Protein AF-A0A0M9EMA1-F1 (afdb_monomer_lite)

Foldseek 3Di:
DCQAPLVVDPQVVLQVDAEDEEEEEFDWDDDDPPQAATATPLVVLLSVLVNCAPPSRPNHAEYEYEYHHPPPDDHDPVRLVNNLVSVVVSLLVSLVRPLNHNAAEYAYEPSNQVVLVCVQCVVVCVVDVPDQPFASKWKQFNVRHIHTAGPPDDDPPPDDRPPDDPVRDGSRIHMYHYDDDDD

Secondary structure (DSSP, 8-state):
--S-GGGSS-HHHHTT--EEEEEEEEPEE---SSTT-PEE-HHHHHHHHHHTSTTTSTT--EEEEEEEE-S-----HHHHHHHHHHHHHHHHHHHHHTTT-SEEEEEE-HHHHHHHHHHHHHHHHTT--S-----SEEEE-TTS-EEEPPSSP---TTS--TTS-GGG--TT-EEEEEPPP--

Structure (mmCIF, N/CA/C/O backbone):
data_AF-A0A0M9EMA1-F1
#
_entry.id   AF-A0A0M9EMA1-F1
#
loop_
_atom_site.group_PDB
_atom_site.id
_atom_site.type_symbol
_atom_site.label_atom_id
_atom_site.label_alt_id
_atom_site.label_comp_id
_atom_site.label_asym_id
_atom_site.label_entity_id
_atom_site.label_seq_id
_atom_site.pdbx_PDB_ins_code
_atom_site.Cartn_x
_atom_site.Cartn_y
_atom_site.Cartn_z
_atom_site.occupancy
_atom_site.B_iso_or_equiv
_atom_site.auth_seq_id
_atom_site.auth_comp_id
_atom_site.auth_asym_id
_atom_site.auth_atom_id
_atom_site.pdbx_PDB_model_num
ATOM 1 N N . MET A 1 1 ? -4.868 22.454 0.480 1.00 48.72 1 MET A N 1
ATOM 2 C CA . MET A 1 1 ? -4.171 21.296 1.083 1.00 48.72 1 MET A CA 1
ATOM 3 C C . MET A 1 1 ? -4.774 21.056 2.452 1.00 48.72 1 MET A C 1
ATOM 5 O O . MET A 1 1 ? -4.830 21.994 3.235 1.00 48.72 1 MET A O 1
ATOM 9 N N . LEU A 1 2 ? -5.295 19.859 2.704 1.00 53.91 2 LEU A N 1
ATOM 10 C CA . LEU A 1 2 ? -5.944 19.504 3.965 1.00 53.91 2 LEU A CA 1
ATOM 11 C C . LEU A 1 2 ? -4.870 19.033 4.952 1.00 53.91 2 LEU A C 1
ATOM 13 O O . LEU A 1 2 ? -4.447 17.890 4.909 1.00 53.91 2 LEU A O 1
ATOM 17 N N . ILE A 1 3 ? -4.344 19.949 5.766 1.00 61.00 3 ILE A N 1
ATOM 18 C CA . ILE A 1 3 ? -3.132 19.707 6.575 1.00 61.00 3 ILE A CA 1
ATOM 19 C C . ILE A 1 3 ? -3.444 18.910 7.857 1.00 61.00 3 ILE A C 1
ATOM 21 O O . ILE A 1 3 ? -2.528 18.393 8.482 1.00 61.00 3 ILE A O 1
ATOM 25 N N . HIS A 1 4 ? -4.723 18.770 8.231 1.00 68.81 4 HIS A N 1
ATOM 26 C CA . HIS A 1 4 ? -5.134 18.091 9.462 1.00 68.81 4 HIS A CA 1
ATOM 27 C C . HIS A 1 4 ? -6.465 17.341 9.288 1.00 68.81 4 HIS A C 1
ATOM 29 O O . HIS A 1 4 ? -7.519 17.830 9.696 1.00 68.81 4 HIS A O 1
ATOM 35 N N . LEU A 1 5 ? -6.435 16.140 8.696 1.00 74.00 5 LEU A N 1
ATOM 36 C CA . LEU A 1 5 ? -7.633 15.301 8.493 1.00 74.00 5 LEU A CA 1
ATOM 37 C C . LEU A 1 5 ? -8.425 15.102 9.803 1.00 74.00 5 LEU A C 1
ATOM 39 O O . LEU A 1 5 ? -9.646 15.241 9.837 1.00 74.00 5 LEU A O 1
ATOM 43 N N . TYR A 1 6 ? -7.715 14.855 10.904 1.00 72.50 6 TYR A N 1
ATOM 44 C CA . TYR A 1 6 ? -8.290 14.667 12.236 1.00 72.50 6 TYR A CA 1
ATOM 45 C C . TYR A 1 6 ? -8.964 15.928 12.811 1.00 72.50 6 TYR A C 1
ATOM 47 O O . TYR A 1 6 ? -9.745 15.835 13.747 1.00 72.50 6 TYR A O 1
ATOM 55 N N . GLN A 1 7 ? -8.706 17.126 12.283 1.00 80.88 7 GLN A N 1
ATOM 56 C CA . GLN A 1 7 ? -9.392 18.342 12.746 1.00 80.88 7 GLN A CA 1
ATOM 57 C C . GLN A 1 7 ? -10.756 18.539 12.079 1.00 80.88 7 GLN A C 1
ATOM 59 O O . GLN A 1 7 ? -11.564 19.325 12.568 1.00 80.88 7 GLN A O 1
ATOM 64 N N . LEU A 1 8 ? -11.034 17.827 10.982 1.00 80.31 8 LEU A N 1
ATOM 65 C CA . LEU A 1 8 ? -12.328 17.896 10.301 1.00 80.31 8 LEU A CA 1
ATOM 66 C C . LEU A 1 8 ? -13.423 17.092 11.004 1.00 80.31 8 LEU A C 1
ATOM 68 O O . LEU A 1 8 ? -14.611 17.317 10.767 1.00 80.31 8 LEU A O 1
ATOM 72 N N . ILE A 1 9 ? -13.031 16.124 11.827 1.00 78.94 9 ILE A N 1
ATOM 73 C CA . ILE A 1 9 ? -13.938 15.188 12.477 1.00 78.94 9 ILE A CA 1
ATOM 74 C C . ILE A 1 9 ? -13.831 15.415 13.988 1.00 78.94 9 ILE A C 1
ATOM 76 O O . ILE A 1 9 ? -12.724 15.431 14.522 1.00 78.94 9 ILE A O 1
ATOM 80 N N . PRO A 1 10 ? -14.957 15.571 14.706 1.00 81.94 10 PRO A N 1
ATOM 81 C CA . PRO A 1 10 ? -14.936 15.674 16.158 1.00 81.94 10 PRO A CA 1
ATOM 82 C C . PRO A 1 10 ? -14.178 14.497 16.801 1.00 81.94 10 PRO A C 1
ATOM 84 O O . PRO A 1 10 ? -14.382 13.359 16.365 1.00 81.94 10 PRO A O 1
ATOM 87 N N . PRO A 1 11 ? -13.373 14.720 17.858 1.00 78.69 11 PRO A N 1
ATOM 88 C CA . PRO A 1 11 ? -12.549 13.674 18.469 1.00 78.69 11 PRO A CA 1
ATOM 89 C C . PRO A 1 11 ? -13.323 12.406 18.849 1.00 78.69 11 PRO A C 1
ATOM 91 O O . PRO A 1 11 ? -12.878 11.304 18.548 1.00 78.69 11 PRO A O 1
ATOM 94 N N . GLN A 1 12 ? -14.540 12.547 19.392 1.00 80.69 12 GLN A N 1
ATOM 95 C CA . GLN A 1 12 ? -15.370 11.393 19.769 1.00 80.69 12 GLN A CA 1
ATOM 96 C C . GLN A 1 12 ? -15.756 10.525 18.566 1.00 80.69 12 GLN A C 1
ATOM 98 O O . GLN A 1 12 ? -15.976 9.326 18.699 1.00 80.69 12 GLN A O 1
ATOM 103 N N . ARG A 1 13 ? -15.864 11.127 17.376 1.00 81.88 13 ARG A N 1
ATOM 104 C CA . ARG A 1 13 ? -16.172 10.395 16.147 1.00 81.88 13 ARG A CA 1
ATOM 105 C C . ARG A 1 13 ? -14.931 9.710 15.591 1.00 81.88 13 ARG A C 1
ATOM 107 O O . ARG A 1 13 ? -15.060 8.584 15.124 1.00 81.88 13 ARG A O 1
ATOM 114 N N . LEU A 1 14 ? -13.756 10.333 15.684 1.00 83.69 14 LEU A N 1
ATOM 115 C CA . LEU A 1 14 ? -12.485 9.729 15.263 1.00 83.69 14 LEU A CA 1
ATOM 116 C C . LEU A 1 14 ? -12.185 8.421 15.995 1.00 83.69 14 LEU A C 1
ATOM 118 O O . LEU A 1 14 ? -11.789 7.443 15.366 1.00 83.69 14 LEU A O 1
ATOM 122 N N . GLU A 1 15 ? -12.457 8.375 17.300 1.00 84.50 15 GLU A N 1
ATOM 123 C CA . GLU A 1 15 ? -12.286 7.173 18.124 1.00 84.50 15 GLU A CA 1
ATOM 124 C C . GLU A 1 15 ? -13.145 5.989 17.657 1.00 84.50 15 GLU A C 1
ATOM 126 O O . GLU A 1 15 ? -12.837 4.845 17.977 1.00 84.50 15 GLU A O 1
ATOM 131 N N . THR A 1 16 ? -14.201 6.242 16.879 1.00 89.31 16 THR A N 1
ATOM 132 C CA . THR A 1 16 ? -15.099 5.207 16.341 1.00 89.31 16 THR A CA 1
ATOM 133 C C . THR A 1 16 ? -14.815 4.839 14.886 1.00 89.31 16 THR A C 1
ATOM 135 O O . THR A 1 16 ? -15.408 3.890 14.368 1.00 89.31 16 THR A O 1
ATOM 138 N N . VAL A 1 17 ? -13.919 5.562 14.204 1.00 90.44 17 VAL A N 1
ATOM 139 C CA . VAL A 1 17 ? -13.583 5.280 12.804 1.00 90.44 17 VAL A CA 1
ATOM 140 C C . VAL A 1 17 ? -12.767 3.992 12.737 1.00 90.44 17 VAL A C 1
ATOM 142 O O . VAL A 1 17 ? -11.624 3.928 13.183 1.00 90.44 17 VAL A O 1
ATOM 145 N N . THR A 1 18 ? -13.369 2.959 12.153 1.00 92.12 18 THR A N 1
ATOM 146 C CA . THR A 1 18 ? -12.749 1.637 11.973 1.00 92.12 18 THR A CA 1
ATOM 147 C C . THR A 1 18 ? -12.252 1.396 10.553 1.00 92.12 18 THR A C 1
ATOM 149 O O . THR A 1 18 ? -11.391 0.539 10.352 1.00 92.12 18 THR A O 1
ATOM 152 N N . SER A 1 19 ? -12.757 2.156 9.579 1.00 92.81 19 SER A N 1
ATOM 153 C CA . SER A 1 19 ? -12.386 2.064 8.170 1.00 92.81 19 SER A CA 1
ATOM 154 C C . SER A 1 19 ? -12.184 3.455 7.590 1.00 92.81 19 SER A C 1
ATOM 156 O O . SER A 1 19 ? -13.002 4.342 7.840 1.00 92.81 19 SER A O 1
ATOM 158 N N . LEU A 1 20 ? -11.123 3.636 6.811 1.00 92.38 20 LEU A N 1
ATOM 159 C CA . LEU A 1 20 ? -10.806 4.900 6.162 1.00 92.38 20 LEU A CA 1
ATOM 160 C C . LEU A 1 20 ? -10.328 4.653 4.731 1.00 92.38 20 LEU A C 1
ATOM 162 O O . LEU A 1 20 ? -9.466 3.809 4.496 1.00 92.38 20 LEU A O 1
ATOM 166 N N . GLU A 1 21 ? -10.887 5.412 3.797 1.00 93.50 21 GLU A N 1
ATOM 167 C CA . GLU A 1 21 ? -10.444 5.468 2.408 1.00 93.50 21 GLU A CA 1
ATOM 168 C C . GLU A 1 21 ? -9.963 6.887 2.114 1.00 93.50 21 GLU A C 1
ATOM 170 O O . GLU A 1 21 ? -10.646 7.862 2.439 1.00 93.50 21 GLU A O 1
ATOM 175 N N . LEU A 1 22 ? -8.763 7.007 1.552 1.00 90.38 22 LEU A N 1
ATOM 176 C CA . LEU A 1 22 ? -8.113 8.282 1.282 1.00 90.38 22 LEU A CA 1
ATOM 177 C C . LEU A 1 22 ? -7.596 8.312 -0.142 1.00 90.38 22 LEU A C 1
ATOM 179 O O . LEU A 1 22 ? -6.918 7.389 -0.578 1.00 90.38 22 LEU A O 1
ATOM 183 N N . ARG A 1 23 ? -7.845 9.425 -0.822 1.00 90.12 23 ARG A N 1
ATOM 184 C CA . ARG A 1 23 ? -7.189 9.776 -2.079 1.00 90.12 23 ARG A CA 1
ATOM 185 C C . ARG A 1 23 ? -6.264 10.945 -1.797 1.00 90.12 23 ARG A C 1
ATOM 187 O O . ARG A 1 23 ? -6.692 11.939 -1.203 1.00 90.12 23 ARG A O 1
ATOM 194 N N . TRP A 1 24 ? -4.996 10.803 -2.147 1.00 86.88 24 TRP A N 1
ATOM 195 C CA . TRP A 1 24 ? -3.970 11.777 -1.819 1.00 86.88 24 TRP A CA 1
ATOM 196 C C . TRP A 1 24 ? -3.033 12.006 -2.990 1.00 86.88 24 TRP A C 1
ATOM 198 O O . TRP A 1 24 ? -2.557 11.054 -3.583 1.00 86.88 24 TRP A O 1
ATOM 208 N N . TYR A 1 25 ? -2.708 13.262 -3.271 1.00 86.69 25 TYR A N 1
ATOM 209 C CA . TYR A 1 25 ? -1.791 13.617 -4.348 1.00 86.69 25 TYR A CA 1
ATOM 210 C C . TYR A 1 25 ? -0.337 13.575 -3.876 1.00 86.69 25 TYR A C 1
ATOM 212 O O . TYR A 1 25 ? 0.031 14.271 -2.923 1.00 86.69 25 TYR A O 1
ATOM 220 N N . LEU A 1 26 ? 0.496 12.792 -4.558 1.00 82.31 26 LEU A N 1
ATOM 221 C CA . LEU A 1 26 ? 1.942 12.802 -4.386 1.00 82.31 26 LEU A CA 1
ATOM 222 C C . LEU A 1 26 ? 2.467 14.181 -4.756 1.00 82.31 26 LEU A C 1
ATOM 224 O O . LEU A 1 26 ? 2.256 14.677 -5.862 1.00 82.31 26 LEU A O 1
ATOM 228 N N . LYS A 1 27 ? 3.143 14.812 -3.802 1.00 82.06 27 LYS A N 1
ATOM 229 C CA . LYS A 1 27 ? 3.807 16.087 -4.029 1.00 82.06 27 LYS A CA 1
ATOM 230 C C . LYS A 1 27 ? 5.250 15.850 -4.385 1.00 82.06 27 LYS A C 1
ATOM 232 O O . LYS A 1 27 ? 5.925 15.071 -3.717 1.00 82.06 27 LYS A O 1
ATOM 237 N N . THR A 1 28 ? 5.721 16.595 -5.363 1.00 76.75 28 THR A N 1
ATOM 238 C CA . THR A 1 28 ? 7.135 16.696 -5.667 1.00 76.75 28 THR A CA 1
ATOM 239 C C . THR A 1 28 ? 7.646 18.086 -5.293 1.00 76.75 28 THR A C 1
ATOM 241 O O . THR A 1 28 ? 6.884 19.056 -5.210 1.00 76.75 28 THR A O 1
ATOM 244 N N . ARG A 1 29 ? 8.938 18.180 -4.992 1.00 73.62 29 ARG A N 1
ATOM 245 C CA . ARG A 1 29 ? 9.655 19.435 -4.787 1.00 73.62 29 ARG A CA 1
ATOM 246 C C . ARG A 1 29 ? 10.528 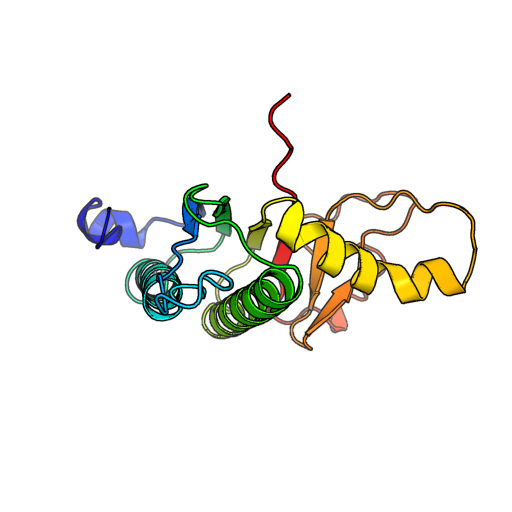19.682 -6.004 1.00 73.62 29 ARG A C 1
ATOM 248 O O . ARG A 1 29 ? 11.325 18.822 -6.370 1.00 73.62 29 ARG A O 1
ATOM 255 N N . PHE A 1 30 ? 10.412 20.881 -6.560 1.00 66.69 30 PHE A N 1
ATOM 256 C CA . PHE A 1 30 ? 11.355 21.372 -7.552 1.00 66.69 30 PHE A CA 1
ATOM 257 C C . PHE A 1 30 ? 12.710 21.594 -6.880 1.00 66.69 30 PHE A C 1
ATOM 259 O O . PHE A 1 30 ? 12.809 22.383 -5.935 1.00 66.69 30 PHE A O 1
ATOM 266 N N . THR A 1 31 ? 13.737 20.869 -7.321 1.00 61.03 31 THR A N 1
ATOM 267 C CA . THR A 1 31 ? 15.023 20.831 -6.612 1.00 61.03 31 THR A CA 1
ATOM 268 C C . THR A 1 31 ? 16.077 21.780 -7.188 1.00 61.03 31 THR A C 1
ATOM 270 O O . THR A 1 31 ? 16.894 22.278 -6.414 1.00 61.03 31 THR A O 1
ATOM 273 N N . SER A 1 32 ? 16.066 22.112 -8.490 1.00 55.91 32 SER A N 1
ATOM 274 C CA . SER A 1 32 ? 16.992 23.102 -9.073 1.00 55.91 32 SER A CA 1
ATOM 275 C C . SER A 1 32 ? 16.656 23.501 -10.521 1.00 55.91 32 SER A C 1
ATOM 277 O O . SER A 1 32 ? 15.884 22.825 -11.182 1.00 55.91 32 SER A O 1
ATOM 279 N N . TRP A 1 33 ? 17.299 24.570 -11.020 1.00 55.12 33 TRP A N 1
ATOM 280 C CA . TRP A 1 33 ? 17.256 25.028 -12.424 1.00 55.12 33 TRP A CA 1
ATOM 281 C C . TRP A 1 33 ? 17.925 24.070 -13.437 1.00 55.12 33 TRP A C 1
ATOM 283 O O . TRP A 1 33 ? 17.875 24.338 -14.636 1.00 55.12 33 TRP A O 1
ATOM 293 N N . ASP A 1 34 ? 18.582 22.998 -12.978 1.00 55.19 34 ASP A N 1
ATOM 294 C CA . ASP A 1 34 ? 19.070 21.916 -13.841 1.00 55.19 34 ASP A CA 1
ATOM 295 C C . ASP A 1 34 ? 17.918 20.910 -14.033 1.00 55.19 34 ASP A C 1
ATOM 297 O O . ASP A 1 34 ? 17.727 19.966 -13.266 1.00 55.19 34 ASP A O 1
ATOM 301 N N . ASP A 1 35 ? 17.077 21.257 -15.005 1.00 50.50 35 ASP A N 1
ATOM 302 C CA . ASP A 1 35 ? 15.677 20.906 -15.299 1.00 50.50 35 ASP A CA 1
ATOM 303 C C . ASP A 1 35 ? 15.314 19.406 -15.461 1.00 50.50 35 ASP A C 1
ATOM 305 O O . ASP A 1 35 ? 14.510 19.046 -16.323 1.00 50.50 35 ASP A O 1
ATOM 309 N N . THR A 1 36 ? 15.879 18.481 -14.682 1.00 53.22 36 THR A N 1
ATOM 310 C CA . THR A 1 36 ? 15.697 17.042 -14.968 1.00 53.22 36 THR A CA 1
ATOM 311 C C . THR A 1 36 ? 15.030 16.205 -13.888 1.00 53.22 36 THR A C 1
ATOM 313 O O . THR A 1 36 ? 14.534 15.131 -14.232 1.00 53.22 36 THR A O 1
ATOM 316 N N . ILE A 1 37 ? 14.988 16.626 -12.616 1.00 58.38 37 ILE A N 1
ATOM 317 C CA . ILE A 1 37 ? 14.503 15.742 -11.541 1.00 58.38 37 ILE A CA 1
ATOM 318 C C . ILE A 1 37 ? 13.779 16.514 -10.429 1.00 58.38 37 ILE A C 1
ATOM 320 O O . ILE A 1 37 ? 14.384 17.100 -9.527 1.00 58.38 37 ILE A O 1
ATOM 324 N N . ASP A 1 38 ? 12.453 16.437 -10.455 1.00 68.88 38 ASP A N 1
ATOM 325 C CA . ASP A 1 38 ? 11.623 16.684 -9.281 1.00 68.88 38 ASP A CA 1
ATOM 326 C C . ASP A 1 38 ? 11.765 15.504 -8.302 1.00 68.88 38 ASP A C 1
ATOM 328 O O . ASP A 1 38 ? 11.686 14.342 -8.702 1.00 68.88 38 ASP A O 1
ATOM 332 N N . SER A 1 39 ? 11.975 15.783 -7.011 1.00 76.19 39 SER A N 1
ATOM 333 C CA . SER A 1 39 ? 12.054 14.744 -5.972 1.00 76.19 39 SER A CA 1
ATOM 334 C C . SER A 1 39 ? 10.740 14.640 -5.211 1.00 76.19 39 SER A C 1
ATOM 336 O O . SER A 1 39 ? 10.075 15.654 -4.993 1.00 76.19 39 SER A O 1
ATOM 338 N N . LEU A 1 40 ? 10.380 13.454 -4.721 1.00 83.56 40 LEU A N 1
ATOM 339 C CA . LEU A 1 40 ? 9.211 13.313 -3.857 1.00 83.56 40 LEU A CA 1
ATOM 340 C C . LEU A 1 40 ? 9.351 14.173 -2.587 1.00 83.56 40 LEU A C 1
ATOM 342 O O . LEU A 1 40 ? 10.408 14.229 -1.961 1.00 83.56 40 LEU A O 1
ATOM 346 N N . ASP A 1 41 ? 8.274 14.847 -2.191 1.00 86.06 41 ASP A N 1
ATOM 347 C CA . ASP A 1 41 ? 8.191 15.545 -0.912 1.00 86.06 41 ASP A CA 1
ATOM 348 C C . ASP A 1 41 ? 7.990 14.522 0.222 1.00 86.06 41 ASP A C 1
ATOM 350 O O . ASP A 1 41 ? 6.866 14.230 0.643 1.00 86.06 41 ASP A O 1
ATOM 354 N N . GLU A 1 42 ? 9.096 13.951 0.699 1.00 88.50 42 GLU A N 1
ATOM 355 C CA . GLU A 1 42 ? 9.109 12.959 1.782 1.00 88.50 42 GLU A CA 1
ATOM 356 C C . GLU A 1 42 ? 8.469 13.481 3.073 1.00 88.50 42 GLU A C 1
ATOM 358 O O . GLU A 1 42 ? 7.713 12.758 3.726 1.00 88.50 42 GLU A O 1
ATOM 363 N N . ASP A 1 43 ? 8.707 14.748 3.432 1.00 87.50 43 ASP A N 1
ATOM 364 C CA . ASP A 1 43 ? 8.117 15.338 4.641 1.00 87.50 43 ASP A CA 1
ATOM 365 C C . ASP A 1 43 ? 6.592 15.408 4.523 1.00 87.50 43 ASP A C 1
ATOM 367 O O . ASP A 1 43 ? 5.865 15.164 5.492 1.00 87.50 43 ASP A O 1
ATOM 371 N N . HIS A 1 44 ? 6.091 15.729 3.327 1.00 85.75 44 HIS A N 1
ATOM 372 C CA . HIS A 1 44 ? 4.667 15.734 3.047 1.00 85.75 44 HIS A CA 1
ATOM 373 C C . HIS A 1 44 ? 4.080 14.332 3.171 1.00 85.75 44 HIS A C 1
ATOM 375 O O . HIS A 1 44 ? 3.102 14.154 3.899 1.00 85.75 44 HIS A O 1
ATOM 381 N N . LEU A 1 45 ? 4.693 13.336 2.529 1.00 87.69 45 LEU A N 1
ATOM 382 C CA . LEU A 1 45 ? 4.240 11.948 2.594 1.00 87.69 45 LEU A CA 1
ATOM 383 C C . LEU A 1 45 ? 4.250 11.422 4.039 1.00 87.69 45 LEU A C 1
ATOM 385 O O . LEU A 1 45 ? 3.266 10.847 4.512 1.00 87.69 45 LEU A O 1
ATOM 389 N N . GLN A 1 46 ? 5.318 11.691 4.790 1.00 90.06 46 GLN A N 1
ATOM 390 C CA . GLN A 1 46 ? 5.424 11.317 6.197 1.00 90.06 46 GLN A CA 1
ATOM 391 C C . GLN A 1 46 ? 4.362 12.013 7.058 1.00 90.06 46 GLN A C 1
ATOM 393 O O . GLN A 1 46 ? 3.792 11.389 7.956 1.00 90.06 46 GLN A O 1
ATOM 398 N N . SER A 1 47 ? 4.064 13.286 6.785 1.00 88.06 47 SER A N 1
ATOM 399 C CA . SER A 1 47 ? 3.003 14.028 7.470 1.00 88.06 47 SER A CA 1
ATOM 400 C C . SER A 1 47 ? 1.627 13.396 7.249 1.00 88.06 47 SER A C 1
ATOM 402 O O . SER A 1 47 ? 0.864 13.257 8.206 1.00 88.06 47 SER A O 1
ATOM 404 N N . VAL A 1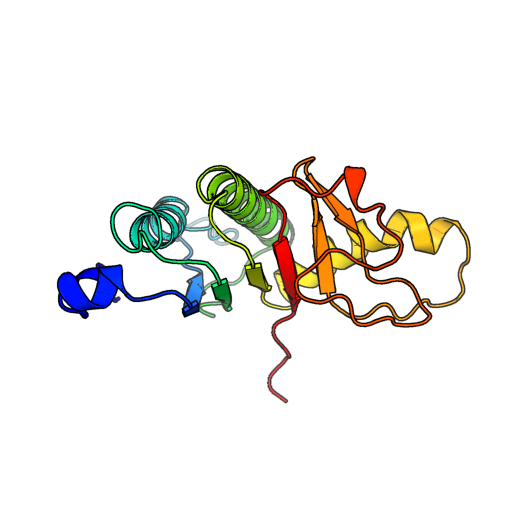 48 ? 1.323 12.939 6.030 1.00 87.19 48 VAL A N 1
ATOM 405 C CA . VAL A 1 48 ? 0.065 12.236 5.713 1.00 87.19 48 VAL A CA 1
ATOM 406 C C . VAL A 1 48 ? -0.066 10.962 6.535 1.00 87.19 48 VAL A C 1
ATOM 408 O O . VAL A 1 48 ? -1.061 10.778 7.237 1.00 87.19 48 VAL A O 1
ATOM 411 N N . PHE A 1 49 ? 0.965 10.116 6.521 1.00 89.38 49 PHE A N 1
ATOM 412 C CA . PHE A 1 49 ? 0.970 8.872 7.289 1.00 89.38 49 PHE A CA 1
ATOM 413 C C . PHE A 1 49 ? 0.875 9.107 8.802 1.00 89.38 49 PHE A C 1
ATOM 415 O O . PHE A 1 49 ? 0.210 8.350 9.512 1.00 89.38 49 PHE A O 1
ATOM 422 N N . ASN A 1 50 ? 1.480 10.179 9.316 1.00 89.38 50 ASN A N 1
ATOM 423 C CA . ASN A 1 50 ? 1.373 10.540 10.730 1.00 89.38 50 ASN A CA 1
ATOM 424 C C . ASN A 1 50 ? -0.056 10.940 11.127 1.00 89.38 50 ASN A C 1
ATOM 426 O O . ASN A 1 50 ? -0.502 10.591 12.217 1.00 89.38 50 ASN A O 1
ATOM 430 N N . GLN A 1 51 ? -0.794 11.628 10.253 1.00 87.00 51 GLN A N 1
ATOM 431 C CA . GLN A 1 51 ? -2.166 12.071 10.541 1.00 87.00 51 GLN A CA 1
ATOM 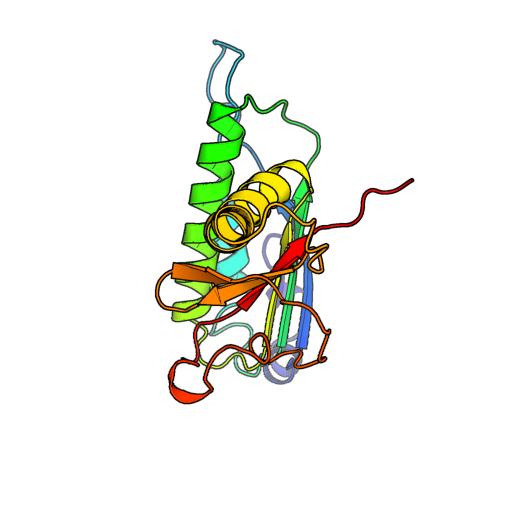432 C C . GLN A 1 51 ? -3.184 10.931 10.609 1.00 87.00 51 GLN A C 1
ATOM 434 O O . GLN A 1 51 ? -4.230 11.087 11.236 1.00 87.00 51 GLN A O 1
ATOM 439 N N . ILE A 1 52 ? -2.890 9.806 9.960 1.00 87.62 52 ILE A N 1
ATOM 440 C CA . ILE A 1 52 ? -3.763 8.623 9.910 1.00 87.62 52 ILE A CA 1
ATOM 441 C C . ILE A 1 52 ? -3.302 7.521 10.876 1.00 87.62 52 ILE A C 1
ATOM 443 O O . ILE A 1 52 ? -3.924 6.466 10.971 1.00 87.62 52 ILE A O 1
ATOM 447 N N . SER A 1 53 ? -2.214 7.776 11.606 1.00 84.50 53 SER A N 1
ATOM 448 C CA . SER A 1 53 ? -1.682 6.901 12.648 1.00 84.50 53 SER A CA 1
ATOM 449 C C . SER A 1 53 ? -2.315 7.187 14.015 1.00 84.50 53 SER A C 1
ATOM 451 O O . SER A 1 53 ? -2.982 8.201 14.238 1.00 84.50 53 SER A O 1
ATOM 453 N N . SER A 1 54 ? -2.061 6.297 14.974 1.00 79.19 54 SER A N 1
ATOM 454 C CA . SER A 1 54 ? -2.291 6.579 16.396 1.00 79.19 54 SER A CA 1
ATOM 455 C C . SER A 1 54 ? -1.497 7.832 16.822 1.00 79.19 54 SER A C 1
ATOM 457 O O . SER A 1 54 ? -0.342 7.963 16.409 1.00 79.19 54 SER A O 1
ATOM 459 N N . PRO A 1 55 ? -2.068 8.758 17.621 1.00 84.69 55 PRO A N 1
ATOM 460 C CA . PRO A 1 55 ? -3.309 8.632 18.395 1.00 84.69 55 PRO A CA 1
ATOM 461 C C . PRO A 1 55 ? -4.590 9.085 17.676 1.00 84.69 55 PRO A C 1
ATOM 463 O O . PRO A 1 55 ? -5.656 9.042 18.281 1.00 84.69 55 PRO A O 1
ATOM 466 N N . TYR A 1 56 ? -4.525 9.533 16.420 1.00 86.62 56 TYR A N 1
ATOM 467 C CA . TYR A 1 56 ? -5.658 10.199 15.763 1.00 86.62 56 TYR A CA 1
ATOM 468 C C . TYR A 1 56 ? -6.789 9.249 15.364 1.00 86.62 56 TYR A C 1
ATOM 470 O O . TYR A 1 56 ? -7.955 9.619 15.458 1.00 86.62 56 TYR A O 1
ATOM 478 N N . PHE A 1 57 ? -6.454 8.024 14.957 1.00 89.12 57 PHE A N 1
ATOM 479 C CA . PHE A 1 57 ? -7.425 6.997 14.572 1.00 89.12 57 PHE A CA 1
ATOM 480 C C . PHE A 1 57 ? -7.179 5.689 15.345 1.00 89.12 57 PHE A C 1
ATOM 482 O O . PHE A 1 57 ? -6.716 4.697 14.777 1.00 89.12 57 PHE A O 1
ATOM 489 N N . PRO A 1 58 ? -7.458 5.654 16.662 1.00 88.69 58 PRO A N 1
ATOM 490 C CA . PRO A 1 58 ? -7.073 4.533 17.521 1.00 88.69 58 PRO A CA 1
ATOM 491 C C . PRO A 1 58 ? -7.855 3.240 17.232 1.00 88.69 58 PRO A C 1
ATOM 493 O O . PRO A 1 58 ? -7.357 2.146 17.499 1.00 88.69 58 PRO A O 1
ATOM 496 N N . ALA A 1 59 ? -9.065 3.344 16.674 1.00 90.62 59 ALA A N 1
ATOM 497 C CA . ALA A 1 59 ? -9.903 2.198 16.322 1.00 90.62 59 ALA A CA 1
ATOM 498 C C . ALA A 1 59 ? -9.747 1.732 14.867 1.00 90.62 59 ALA A C 1
ATOM 500 O O . ALA A 1 59 ? -10.427 0.781 14.473 1.00 90.62 59 ALA A O 1
ATOM 501 N N . LEU A 1 60 ? -8.865 2.359 14.079 1.00 91.94 60 LEU A N 1
ATOM 502 C CA . LEU A 1 60 ? -8.703 2.043 12.663 1.00 91.94 60 LEU A CA 1
ATOM 503 C C . LEU A 1 60 ? -8.234 0.600 12.480 1.00 91.94 60 LEU A C 1
ATOM 505 O O . LEU A 1 60 ? -7.230 0.175 13.055 1.00 91.94 60 LEU A O 1
ATOM 509 N N . ARG A 1 61 ? -8.983 -0.153 11.673 1.00 91.94 61 ARG A N 1
ATOM 510 C CA . ARG A 1 61 ? -8.692 -1.544 11.306 1.00 91.94 61 ARG A CA 1
ATOM 511 C C . ARG A 1 61 ? -8.493 -1.711 9.811 1.00 91.94 61 ARG A C 1
ATOM 513 O O . ARG A 1 61 ? -7.699 -2.561 9.431 1.00 91.94 61 ARG A O 1
ATOM 520 N N . ASN A 1 62 ? -9.189 -0.925 8.997 1.00 93.50 62 ASN A N 1
ATOM 521 C CA . ASN A 1 62 ? -9.138 -1.039 7.547 1.00 93.50 62 ASN A CA 1
ATOM 522 C C . ASN A 1 62 ? -8.722 0.304 6.952 1.00 93.50 62 ASN A C 1
ATOM 524 O O . ASN A 1 62 ? -9.346 1.329 7.232 1.00 93.50 62 ASN A O 1
ATOM 528 N N . LEU A 1 63 ? -7.672 0.301 6.145 1.00 94.06 63 LEU A N 1
ATOM 529 C CA . LEU A 1 63 ? -7.146 1.505 5.525 1.00 94.06 63 LEU A CA 1
ATOM 530 C C . LEU A 1 63 ? -6.876 1.263 4.046 1.00 94.06 63 LEU A C 1
ATOM 532 O O . LEU A 1 63 ? -6.142 0.347 3.677 1.00 94.06 63 LEU A O 1
ATOM 536 N N . TYR A 1 64 ? -7.447 2.128 3.222 1.00 94.69 64 TYR A N 1
ATOM 537 C CA . TYR A 1 64 ? -7.294 2.116 1.778 1.00 94.69 64 TYR A CA 1
ATOM 538 C C . TYR A 1 64 ? -6.759 3.480 1.367 1.00 94.69 64 TYR A C 1
ATOM 540 O O . TYR A 1 64 ? -7.392 4.504 1.620 1.00 94.69 64 TYR A O 1
ATOM 548 N N . ILE A 1 65 ? -5.570 3.510 0.783 1.00 94.19 65 ILE A N 1
ATOM 549 C CA . ILE A 1 65 ? -4.943 4.743 0.314 1.00 94.19 65 ILE A CA 1
ATOM 550 C C . ILE A 1 65 ? -4.820 4.655 -1.196 1.00 94.19 65 ILE A C 1
ATOM 552 O O . ILE A 1 65 ? -4.395 3.640 -1.722 1.00 94.19 65 ILE A O 1
ATOM 556 N N . THR A 1 66 ? -5.173 5.723 -1.886 1.00 94.00 66 THR A N 1
ATOM 557 C CA . THR A 1 66 ? -4.880 5.939 -3.297 1.00 94.00 66 THR A CA 1
ATOM 558 C C . THR A 1 66 ? -3.903 7.099 -3.366 1.00 94.00 66 THR A C 1
ATOM 560 O O . THR A 1 66 ? -4.252 8.213 -2.970 1.00 94.00 66 THR A O 1
ATOM 563 N N . LEU A 1 67 ? -2.676 6.835 -3.802 1.00 91.19 67 LEU A N 1
ATOM 564 C CA . LEU A 1 67 ? -1.672 7.867 -4.034 1.00 91.19 67 LEU A CA 1
ATOM 565 C C . LEU A 1 67 ? -1.773 8.287 -5.497 1.00 91.19 67 LEU A C 1
ATOM 567 O O . LEU A 1 67 ? -1.377 7.551 -6.380 1.00 91.19 67 LEU A O 1
ATOM 571 N N . GLU A 1 68 ? -2.348 9.443 -5.772 1.00 88.25 68 GLU A N 1
ATOM 572 C CA . GLU A 1 68 ? -2.486 9.973 -7.124 1.00 88.25 68 GLU A CA 1
ATOM 573 C C . GLU A 1 68 ? -1.242 10.751 -7.526 1.00 88.25 68 GLU A C 1
ATOM 575 O O . GLU A 1 68 ? -0.616 11.426 -6.706 1.00 88.25 68 GLU A O 1
ATOM 580 N N . ASP A 1 69 ? -0.910 10.704 -8.810 1.00 78.88 69 ASP A N 1
ATOM 581 C CA . ASP A 1 69 ? 0.049 11.639 -9.373 1.00 78.88 69 ASP A CA 1
ATOM 582 C C . ASP A 1 69 ? -0.573 13.048 -9.379 1.00 78.88 69 ASP A C 1
ATOM 584 O O . ASP A 1 69 ? -1.701 13.245 -9.833 1.00 78.88 69 ASP A O 1
ATOM 588 N N . SER A 1 70 ? 0.142 14.041 -8.845 1.00 69.44 70 SER A N 1
ATOM 589 C CA . SER A 1 70 ? -0.308 15.438 -8.876 1.00 69.44 70 SER A CA 1
ATOM 590 C C . SER A 1 70 ? -0.165 16.093 -10.252 1.00 69.44 70 SER A C 1
ATOM 592 O O . SER A 1 70 ? -0.535 17.258 -10.393 1.00 69.44 70 SER A O 1
ATOM 594 N N . SER A 1 71 ? 0.351 15.365 -11.252 1.00 58.38 71 SER A N 1
ATOM 595 C CA . SER A 1 71 ? 0.457 15.737 -12.669 1.00 58.38 71 SER A CA 1
ATOM 596 C C . SER A 1 71 ? 1.247 17.020 -12.957 1.00 58.38 71 SER A C 1
ATOM 598 O O . SER A 1 71 ? 1.194 17.538 -14.072 1.00 58.38 71 SER A O 1
ATOM 600 N N . GLN A 1 72 ? 1.946 17.580 -11.965 1.00 54.91 72 GLN A N 1
ATOM 601 C CA . GLN A 1 72 ? 2.691 18.837 -12.109 1.00 54.91 72 GLN A CA 1
ATOM 602 C C . GLN A 1 72 ? 4.170 18.625 -12.446 1.00 54.91 72 GLN A C 1
ATOM 604 O O . GLN A 1 72 ? 4.818 19.564 -12.900 1.00 54.91 72 GLN A O 1
ATOM 609 N N . ALA A 1 73 ? 4.677 17.402 -12.290 1.00 58.06 73 ALA A N 1
ATOM 610 C CA . ALA A 1 73 ? 6.082 17.060 -12.445 1.00 58.06 73 ALA A CA 1
ATOM 611 C C . ALA A 1 73 ? 6.290 16.056 -13.579 1.00 58.06 73 ALA A C 1
ATOM 613 O O . ALA A 1 73 ? 5.614 15.031 -13.641 1.00 58.06 73 ALA A O 1
ATOM 614 N N . ARG A 1 74 ? 7.252 16.317 -14.467 1.00 64.31 74 ARG A N 1
ATOM 615 C CA . ARG A 1 74 ? 7.771 15.292 -15.382 1.00 64.31 74 ARG A CA 1
ATOM 616 C C . ARG A 1 74 ? 8.932 14.594 -14.690 1.00 64.31 74 ARG A C 1
ATOM 618 O O . ARG A 1 74 ? 9.983 15.199 -14.511 1.00 64.31 74 ARG A O 1
ATOM 625 N N . LEU A 1 75 ? 8.729 13.342 -14.299 1.00 71.44 75 LEU A N 1
ATOM 626 C CA . LEU A 1 75 ? 9.770 12.529 -13.680 1.00 71.44 75 LEU A CA 1
ATOM 627 C C . LEU A 1 75 ? 10.598 11.819 -14.761 1.00 71.44 75 LEU A C 1
ATOM 629 O O . LEU A 1 75 ? 10.043 11.270 -15.714 1.00 71.44 75 LEU A O 1
ATOM 633 N N . SER A 1 76 ? 11.924 11.834 -14.620 1.00 73.69 76 SER A N 1
ATOM 634 C CA . SER A 1 76 ? 12.812 10.941 -15.373 1.00 73.69 76 SER A CA 1
ATOM 635 C C . SER A 1 76 ? 12.657 9.491 -14.887 1.00 73.69 76 SER A C 1
ATOM 637 O O . SER A 1 76 ? 12.078 9.250 -13.830 1.00 73.69 76 SER A O 1
ATOM 639 N N . VAL A 1 77 ? 13.197 8.518 -15.630 1.00 76.31 77 VAL A N 1
ATOM 640 C CA . VAL A 1 77 ? 13.188 7.100 -15.213 1.00 76.31 77 VAL A CA 1
ATOM 641 C C . VAL A 1 77 ? 13.864 6.926 -13.848 1.00 76.31 77 VAL A C 1
ATOM 643 O O . VAL A 1 77 ? 13.250 6.383 -12.934 1.00 76.31 77 VAL A O 1
ATOM 646 N N . ASP A 1 78 ? 15.058 7.498 -13.668 1.00 77.06 78 ASP A N 1
ATOM 647 C CA . ASP A 1 78 ? 15.788 7.455 -12.392 1.00 77.06 78 ASP A CA 1
ATOM 648 C C . ASP A 1 78 ? 14.988 8.105 -11.244 1.00 77.06 78 ASP A C 1
ATOM 650 O O . ASP A 1 78 ? 15.022 7.656 -10.098 1.00 77.06 78 ASP A O 1
ATOM 654 N N . ALA A 1 79 ? 14.231 9.167 -11.543 1.00 79.31 79 ALA A N 1
ATOM 655 C CA . ALA A 1 79 ? 13.374 9.829 -10.565 1.00 79.31 79 ALA A CA 1
ATOM 656 C C . ALA A 1 79 ? 12.160 8.973 -10.181 1.00 79.31 79 ALA A C 1
ATOM 658 O O . ALA A 1 79 ? 11.761 8.984 -9.017 1.00 79.31 79 ALA A O 1
ATOM 659 N N . ILE A 1 80 ? 11.582 8.232 -11.133 1.00 82.38 80 ILE A N 1
ATOM 660 C CA . ILE A 1 80 ? 10.473 7.299 -10.896 1.00 82.38 80 ILE A CA 1
ATOM 661 C C . ILE A 1 80 ? 10.928 6.177 -9.963 1.00 82.38 80 ILE A C 1
ATOM 663 O O . ILE A 1 80 ? 10.259 5.932 -8.959 1.00 82.38 80 ILE A O 1
ATOM 667 N N . GLU A 1 81 ? 12.074 5.552 -10.248 1.00 83.94 81 GLU A N 1
ATOM 668 C CA . GLU A 1 81 ? 12.638 4.480 -9.417 1.00 83.94 81 GLU A CA 1
ATOM 669 C C . GLU A 1 81 ? 12.914 4.970 -7.991 1.00 83.94 81 GLU A C 1
ATOM 671 O O . GLU A 1 81 ? 12.451 4.370 -7.020 1.00 83.94 81 GLU A O 1
ATOM 676 N N . ASN A 1 82 ? 13.565 6.127 -7.847 1.00 85.56 82 ASN A N 1
ATOM 677 C CA . ASN A 1 82 ? 13.824 6.717 -6.535 1.00 85.56 82 ASN A CA 1
ATOM 678 C C . ASN A 1 82 ? 12.519 7.053 -5.782 1.00 85.56 82 ASN A C 1
ATOM 680 O O . ASN A 1 82 ? 12.365 6.737 -4.601 1.00 85.56 82 ASN A O 1
ATOM 684 N N . CYS A 1 83 ? 11.531 7.651 -6.459 1.00 86.00 83 CYS A N 1
ATOM 685 C CA . CYS A 1 83 ? 10.225 7.930 -5.856 1.00 86.00 83 CYS A CA 1
ATOM 686 C C . CYS A 1 83 ? 9.524 6.645 -5.398 1.00 86.00 83 CYS A C 1
ATOM 688 O O . CYS A 1 83 ? 8.947 6.619 -4.312 1.00 86.00 83 CYS A O 1
ATOM 690 N N . GLN A 1 84 ? 9.589 5.578 -6.192 1.00 88.94 84 GLN A N 1
ATOM 691 C CA . GLN A 1 84 ? 9.023 4.278 -5.851 1.00 88.94 84 GLN A CA 1
ATOM 692 C C . GLN A 1 84 ? 9.682 3.685 -4.600 1.00 88.94 84 GLN A C 1
ATOM 694 O O . GLN A 1 84 ? 8.969 3.260 -3.688 1.00 88.94 84 GLN A O 1
ATOM 699 N N . GLU A 1 85 ? 11.015 3.684 -4.517 1.00 89.94 85 GLU A N 1
ATOM 700 C CA . GLU A 1 85 ? 11.744 3.206 -3.334 1.00 89.94 85 GLU A CA 1
ATOM 701 C C . GLU A 1 85 ? 11.337 3.975 -2.073 1.00 89.94 85 GLU A C 1
ATOM 703 O O . GLU A 1 85 ? 11.051 3.379 -1.028 1.00 89.94 85 GLU A O 1
ATOM 708 N N . ILE A 1 86 ? 11.246 5.302 -2.180 1.00 90.88 86 ILE A N 1
ATOM 709 C CA . ILE A 1 86 ? 10.801 6.177 -1.095 1.00 90.88 86 ILE A CA 1
ATOM 710 C C . ILE A 1 86 ? 9.363 5.834 -0.677 1.00 90.88 86 ILE A C 1
ATOM 712 O O . ILE A 1 86 ? 9.096 5.647 0.514 1.00 90.88 86 ILE A O 1
ATOM 716 N N . ILE A 1 87 ? 8.434 5.714 -1.632 1.00 91.94 87 ILE A N 1
ATOM 717 C CA . ILE A 1 87 ? 7.030 5.368 -1.365 1.00 91.94 87 ILE A CA 1
ATOM 718 C C . ILE A 1 87 ? 6.949 4.032 -0.620 1.00 91.94 87 ILE A C 1
ATOM 720 O O . ILE A 1 87 ? 6.331 3.969 0.446 1.00 91.94 87 ILE A O 1
ATOM 724 N N . LEU A 1 88 ? 7.609 2.987 -1.125 1.00 93.38 88 LEU A N 1
ATOM 725 C CA . LEU A 1 88 ? 7.623 1.659 -0.505 1.00 93.38 88 LEU A CA 1
ATOM 726 C C . LEU A 1 88 ? 8.207 1.699 0.907 1.00 93.38 88 LEU A C 1
ATOM 728 O O . LEU A 1 88 ? 7.615 1.148 1.832 1.00 93.38 88 LEU A O 1
ATOM 732 N N . LYS A 1 89 ? 9.310 2.423 1.115 1.00 93.69 89 LYS A N 1
ATOM 733 C CA . LYS A 1 89 ? 9.912 2.609 2.440 1.00 93.69 89 LYS A CA 1
ATOM 734 C C . LYS A 1 89 ? 8.941 3.265 3.423 1.00 93.69 89 LYS A C 1
ATOM 736 O O . LYS A 1 89 ? 8.855 2.841 4.578 1.00 93.69 89 LYS A O 1
ATOM 741 N N . HIS A 1 90 ? 8.204 4.295 3.009 1.00 93.31 90 HIS A N 1
ATOM 742 C CA . HIS A 1 90 ? 7.206 4.927 3.877 1.00 93.31 90 HIS A CA 1
ATOM 743 C C . HIS A 1 90 ? 6.018 4.007 4.164 1.00 93.31 90 HIS A C 1
ATOM 745 O O . HIS A 1 90 ? 5.566 3.969 5.312 1.00 93.31 90 HIS A O 1
ATOM 751 N N . LEU A 1 91 ? 5.548 3.247 3.172 1.00 93.88 91 LEU A N 1
ATOM 752 C CA . LEU A 1 91 ? 4.477 2.262 3.338 1.00 93.88 91 LEU A CA 1
ATOM 753 C C . LEU A 1 91 ? 4.890 1.133 4.291 1.00 93.88 91 LEU A C 1
ATOM 755 O O . LEU A 1 91 ? 4.138 0.817 5.212 1.00 93.88 91 LEU A O 1
ATOM 759 N N . ASP A 1 92 ? 6.101 0.596 4.141 1.00 93.25 92 ASP A N 1
ATOM 760 C CA . ASP A 1 92 ? 6.661 -0.441 5.013 1.00 93.25 92 ASP A CA 1
ATOM 761 C C . ASP A 1 92 ? 6.779 0.073 6.458 1.00 93.25 92 ASP A C 1
ATOM 763 O O . ASP A 1 92 ? 6.258 -0.541 7.394 1.00 93.25 92 ASP A O 1
ATOM 767 N N . ASN A 1 93 ? 7.374 1.257 6.651 1.00 92.19 93 ASN A N 1
ATOM 768 C CA . ASN A 1 93 ? 7.483 1.898 7.966 1.00 92.19 93 ASN A CA 1
ATOM 769 C C . ASN A 1 93 ? 6.111 2.183 8.590 1.00 92.19 93 ASN A C 1
ATOM 771 O O . ASN A 1 93 ? 5.923 2.083 9.805 1.00 92.19 93 ASN A O 1
ATOM 775 N N . PHE A 1 94 ? 5.139 2.598 7.781 1.00 92.38 94 PHE A N 1
ATOM 776 C CA . PHE A 1 94 ? 3.784 2.847 8.244 1.00 92.38 94 PHE A CA 1
ATOM 777 C C . PHE A 1 94 ? 3.087 1.548 8.659 1.00 92.38 94 PHE A C 1
ATOM 779 O O . PHE A 1 94 ? 2.544 1.492 9.764 1.00 92.38 94 PHE A O 1
ATOM 786 N N . SER A 1 95 ? 3.163 0.496 7.843 1.00 91.19 95 SER A N 1
ATOM 787 C CA . SER A 1 95 ? 2.576 -0.813 8.142 1.00 91.19 95 SER A CA 1
ATOM 788 C C . SER A 1 95 ? 3.143 -1.404 9.437 1.00 91.19 95 SER A C 1
ATOM 790 O O . SER A 1 95 ? 2.388 -1.841 10.303 1.00 91.19 95 SER A O 1
ATOM 792 N N . GLN A 1 96 ? 4.458 -1.292 9.654 1.00 89.62 96 GLN A N 1
ATOM 793 C CA . GLN A 1 96 ? 5.105 -1.732 10.896 1.00 89.62 96 GLN A CA 1
ATOM 794 C C . GLN A 1 96 ? 4.602 -0.988 12.141 1.00 89.62 96 GLN A C 1
ATOM 796 O O . GLN A 1 96 ? 4.399 -1.593 13.194 1.00 89.62 96 GLN A O 1
ATOM 801 N N . ARG A 1 97 ? 4.376 0.327 12.033 1.00 89.25 97 ARG A N 1
ATOM 802 C CA . ARG A 1 97 ? 3.838 1.151 13.131 1.00 89.25 97 ARG A CA 1
ATOM 803 C C . ARG A 1 97 ? 2.344 0.940 13.368 1.00 89.25 97 ARG A C 1
ATOM 805 O O . ARG A 1 97 ? 1.846 1.335 14.419 1.00 89.25 97 ARG A O 1
ATOM 812 N N . THR A 1 98 ? 1.633 0.349 12.410 1.00 86.62 98 THR A N 1
ATOM 813 C CA . THR A 1 98 ? 0.174 0.200 12.425 1.00 86.62 98 THR A CA 1
ATOM 814 C C . THR A 1 98 ? -0.267 -1.262 12.435 1.00 86.62 98 THR A C 1
ATOM 816 O O . THR A 1 98 ? -1.246 -1.639 11.797 1.00 86.62 98 THR A O 1
ATOM 819 N N . SER A 1 99 ? 0.405 -2.083 13.246 1.00 83.50 99 SER A N 1
ATOM 820 C CA . SER A 1 99 ? 0.123 -3.521 13.410 1.00 83.50 99 SER A CA 1
ATOM 821 C C . SER A 1 99 ? -1.307 -3.855 13.861 1.00 83.50 99 SER A C 1
ATOM 823 O O . SER A 1 99 ? -1.727 -5.011 13.836 1.00 83.50 99 SER A O 1
ATOM 825 N N . GLN A 1 100 ? -2.071 -2.852 14.295 1.00 86.56 100 GLN A N 1
ATOM 826 C CA . GLN A 1 100 ? -3.475 -2.978 14.657 1.00 86.56 100 GLN A CA 1
ATOM 827 C C . GLN A 1 100 ? -4.428 -3.011 13.444 1.00 86.56 100 GLN A C 1
ATOM 829 O O . GLN A 1 100 ? -5.616 -3.320 13.629 1.00 86.56 100 GLN A O 1
ATOM 834 N N . LEU A 1 101 ? -3.943 -2.664 12.244 1.00 89.44 101 LEU A N 1
ATOM 835 C CA . LEU A 1 101 ? -4.689 -2.776 10.994 1.00 89.44 101 LEU A CA 1
ATOM 836 C C . LEU A 1 101 ? -4.894 -4.254 10.651 1.00 89.44 101 LEU A C 1
ATOM 838 O O . LEU A 1 101 ? -3.967 -5.055 10.640 1.00 89.44 101 LEU A O 1
ATOM 842 N N . LYS A 1 102 ? -6.142 -4.612 10.366 1.00 89.62 102 LYS A N 1
ATOM 843 C CA . LYS A 1 102 ? -6.507 -5.908 9.786 1.00 89.62 102 LYS A CA 1
ATOM 844 C C . LYS A 1 102 ? -6.332 -5.909 8.276 1.00 89.62 102 LYS A C 1
ATOM 846 O O . LYS A 1 102 ? -6.146 -6.964 7.683 1.00 89.62 102 LYS A O 1
ATOM 851 N N . GLN A 1 103 ? -6.445 -4.731 7.677 1.00 91.62 103 GLN A N 1
ATOM 852 C CA . GLN A 1 103 ? -6.406 -4.552 6.247 1.00 91.62 103 GLN A CA 1
ATOM 853 C C . GLN A 1 103 ? -5.743 -3.227 5.913 1.00 91.62 103 GLN A C 1
ATOM 855 O O . GLN A 1 103 ? -6.144 -2.169 6.403 1.00 91.62 103 GLN A O 1
ATOM 860 N N . PHE A 1 104 ? -4.748 -3.311 5.043 1.00 93.56 104 PHE A N 1
ATOM 861 C CA . PHE A 1 104 ? -4.085 -2.160 4.474 1.00 93.56 104 PHE A CA 1
ATOM 862 C C . PHE A 1 104 ? -3.875 -2.407 2.982 1.00 93.56 104 PHE A C 1
ATOM 864 O O . PHE A 1 104 ? -3.352 -3.451 2.584 1.00 93.56 104 PHE A O 1
ATOM 871 N N . SER A 1 105 ? -4.309 -1.460 2.159 1.00 94.69 105 SER A N 1
ATOM 872 C CA . SER A 1 105 ? -3.993 -1.444 0.737 1.00 94.69 105 SER A CA 1
ATOM 873 C C . SER A 1 105 ? -3.629 -0.044 0.268 1.00 94.69 105 SER A C 1
ATOM 875 O O . SER A 1 105 ? -4.249 0.936 0.687 1.00 94.69 105 SER A O 1
ATOM 877 N N . CYS A 1 106 ? -2.658 0.032 -0.633 1.00 95.19 106 CYS A N 1
ATOM 878 C CA . CYS A 1 106 ? -2.228 1.257 -1.282 1.00 95.19 106 CYS A CA 1
ATOM 879 C C . CYS A 1 106 ? -2.334 1.092 -2.802 1.00 95.19 106 CYS A C 1
ATOM 881 O O . CYS A 1 106 ? -1.694 0.211 -3.368 1.00 95.19 106 CYS A O 1
ATOM 883 N N . ALA A 1 107 ? -3.146 1.914 -3.454 1.00 94.94 107 ALA A N 1
ATOM 884 C CA . ALA A 1 107 ? -3.209 2.012 -4.901 1.00 94.94 107 ALA A CA 1
ATOM 885 C C . ALA A 1 107 ? -2.210 3.066 -5.390 1.00 94.94 107 ALA A C 1
ATOM 887 O O . ALA A 1 107 ? -2.168 4.178 -4.852 1.00 94.94 107 ALA A O 1
ATOM 888 N N . LEU A 1 108 ? -1.411 2.699 -6.390 1.00 93.19 108 LEU A N 1
ATOM 889 C CA . LEU A 1 108 ? -0.370 3.526 -6.987 1.00 93.19 108 LEU A CA 1
ATOM 890 C C . LEU A 1 108 ? -0.666 3.800 -8.470 1.00 93.19 108 LEU A C 1
ATOM 892 O O . LEU A 1 108 ? -1.256 2.949 -9.137 1.00 93.19 108 LEU A O 1
ATOM 896 N N . PRO A 1 109 ? -0.224 4.945 -9.010 1.00 89.94 109 PRO A N 1
ATOM 897 C CA . PRO A 1 109 ? -0.290 5.231 -10.437 1.00 89.94 109 PRO A CA 1
ATOM 898 C C . PRO A 1 109 ? 0.512 4.198 -11.237 1.00 89.94 109 PRO A C 1
ATOM 900 O O . PRO A 1 109 ? 1.570 3.754 -10.777 1.00 89.94 109 PRO A O 1
ATOM 903 N N . SER A 1 110 ? 0.057 3.885 -12.452 1.00 87.88 110 SER A N 1
ATOM 904 C CA . SER A 1 110 ? 0.650 2.880 -13.349 1.00 87.88 110 SER A CA 1
ATOM 905 C C . SER A 1 110 ? 2.168 3.054 -13.503 1.00 87.88 110 SER A C 1
ATOM 907 O O . SER A 1 110 ? 2.918 2.087 -13.405 1.00 87.88 110 SER A O 1
ATOM 909 N N . VAL A 1 111 ? 2.648 4.302 -13.606 1.00 85.56 111 VAL A N 1
ATOM 910 C CA . VAL A 1 111 ? 4.084 4.631 -13.730 1.00 85.56 111 VAL A CA 1
ATOM 911 C C . VAL A 1 111 ? 4.954 4.100 -12.582 1.00 85.56 111 VAL A C 1
ATOM 913 O O . VAL A 1 111 ? 6.096 3.723 -12.819 1.00 85.56 111 VAL A O 1
ATOM 916 N N . PHE A 1 112 ? 4.427 4.037 -11.356 1.00 88.31 112 PHE A N 1
ATOM 917 C CA . PHE A 1 112 ? 5.140 3.480 -10.200 1.00 88.31 112 PHE A CA 1
ATOM 918 C C . PHE A 1 112 ? 4.814 2.000 -9.976 1.00 88.31 112 PHE A C 1
ATOM 920 O O . PHE A 1 112 ? 5.591 1.285 -9.350 1.00 88.31 112 PHE A O 1
ATOM 927 N N . PHE A 1 113 ? 3.644 1.544 -10.429 1.00 90.38 113 PHE A N 1
ATOM 928 C CA . PHE A 1 113 ? 3.184 0.175 -10.218 1.00 90.38 113 PHE A CA 1
ATOM 929 C C . PHE A 1 113 ? 3.847 -0.831 -11.171 1.00 90.38 113 PHE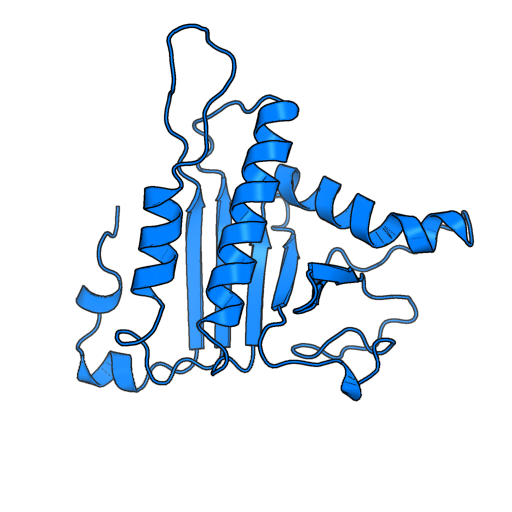 A C 1
ATOM 931 O O . PHE A 1 113 ? 4.156 -1.945 -10.751 1.00 90.38 113 PHE A O 1
ATOM 938 N N . GLU A 1 114 ? 4.083 -0.461 -12.432 1.00 88.06 114 GLU A N 1
ATOM 939 C CA . GLU A 1 114 ? 4.600 -1.367 -13.472 1.00 88.06 114 GLU A CA 1
ATOM 940 C C . GLU A 1 114 ? 5.915 -2.052 -13.085 1.00 88.06 114 GLU A C 1
ATOM 942 O O . GLU A 1 114 ? 6.049 -3.270 -13.189 1.00 88.06 114 GLU A O 1
ATOM 947 N N . SER A 1 115 ? 6.881 -1.286 -12.587 1.00 86.19 115 SER A N 1
ATOM 948 C CA . SER A 1 115 ? 8.181 -1.779 -12.115 1.00 86.19 115 SER A CA 1
ATOM 949 C C . SER A 1 115 ? 8.044 -2.710 -10.907 1.00 86.19 115 SER A C 1
ATOM 951 O O . SER A 1 115 ? 8.641 -3.785 -10.901 1.00 86.19 115 SER A O 1
ATOM 953 N N . ILE A 1 116 ? 7.209 -2.349 -9.922 1.00 90.56 116 ILE A N 1
ATOM 954 C CA . ILE A 1 116 ? 6.885 -3.192 -8.753 1.00 90.56 116 ILE A CA 1
ATOM 955 C C . ILE A 1 116 ? 6.313 -4.532 -9.221 1.00 90.56 116 ILE A C 1
ATOM 957 O O . ILE A 1 116 ? 6.718 -5.601 -8.762 1.00 90.56 116 ILE A O 1
ATOM 961 N N . TYR A 1 117 ? 5.350 -4.487 -10.137 1.00 89.31 117 TYR A N 1
ATOM 962 C CA . TYR A 1 117 ? 4.707 -5.677 -10.671 1.00 89.31 117 TYR A CA 1
ATOM 963 C C . TYR A 1 117 ? 5.675 -6.522 -11.503 1.00 89.31 117 TYR A C 1
ATOM 965 O O . TYR A 1 117 ? 5.682 -7.752 -11.399 1.00 89.31 117 TYR A O 1
ATOM 973 N N . HIS A 1 118 ? 6.531 -5.883 -12.299 1.00 85.94 118 HIS A N 1
ATOM 974 C CA . HIS A 1 118 ? 7.568 -6.564 -13.055 1.00 85.94 118 HIS A CA 1
ATOM 975 C C . HIS A 1 118 ? 8.509 -7.332 -12.120 1.00 85.94 118 HIS A C 1
ATOM 977 O O . HIS A 1 118 ? 8.608 -8.550 -12.257 1.00 85.94 118 HIS A O 1
ATOM 983 N N . GLU A 1 119 ? 9.074 -6.671 -11.107 1.00 87.19 119 GLU A N 1
ATOM 984 C CA . GLU A 1 119 ? 9.943 -7.292 -10.099 1.00 87.19 119 GLU A CA 1
ATOM 985 C C . GLU A 1 119 ? 9.241 -8.456 -9.379 1.00 87.19 119 GLU A C 1
ATOM 987 O O . GLU A 1 119 ? 9.781 -9.558 -9.273 1.00 87.19 119 GLU A O 1
ATOM 992 N N . ALA A 1 120 ? 7.987 -8.261 -8.960 1.00 87.75 120 ALA A N 1
ATOM 993 C CA . ALA A 1 120 ? 7.201 -9.285 -8.275 1.00 87.75 120 ALA A CA 1
ATOM 994 C C . ALA A 1 120 ? 6.860 -10.505 -9.158 1.00 87.75 120 ALA A C 1
ATOM 996 O O . ALA A 1 120 ? 6.511 -11.570 -8.635 1.00 87.75 120 ALA A O 1
ATOM 997 N N . THR A 1 121 ? 6.937 -10.367 -10.487 1.00 82.62 121 THR A N 1
ATOM 998 C CA . THR A 1 121 ? 6.667 -11.446 -11.451 1.00 82.62 121 THR A CA 1
ATOM 999 C C . THR A 1 121 ? 7.928 -12.129 -11.983 1.00 82.62 121 THR A C 1
ATOM 1001 O O . THR A 1 121 ? 7.801 -13.212 -12.558 1.00 82.62 121 THR A O 1
ATOM 1004 N N . GLU A 1 122 ? 9.131 -11.588 -11.761 1.00 78.12 122 GLU A N 1
ATOM 1005 C CA . GLU A 1 122 ? 10.392 -12.126 -12.305 1.00 78.12 122 GLU A CA 1
ATOM 1006 C C . GLU A 1 122 ? 10.621 -13.607 -11.953 1.00 78.12 122 GLU A C 1
ATOM 1008 O O . GLU A 1 122 ? 10.890 -14.434 -12.831 1.00 78.12 122 GLU A O 1
ATOM 1013 N N . GLU A 1 123 ? 10.414 -13.998 -10.689 1.00 66.50 123 GLU A N 1
ATOM 1014 C CA . GLU A 1 123 ? 10.561 -15.400 -10.262 1.00 66.50 123 GLU A CA 1
ATOM 1015 C C . GLU A 1 123 ? 9.587 -16.360 -10.969 1.00 66.50 123 GLU A C 1
ATOM 1017 O O . GLU A 1 123 ? 9.865 -17.558 -11.105 1.00 66.50 123 GLU A O 1
ATOM 1022 N N . ILE A 1 124 ? 8.426 -15.854 -11.393 1.00 66.88 124 ILE A N 1
ATOM 1023 C CA . ILE A 1 124 ? 7.386 -16.626 -12.080 1.00 66.88 124 ILE A CA 1
ATOM 1024 C C . ILE A 1 124 ? 7.724 -16.727 -13.570 1.00 66.88 124 ILE A C 1
ATOM 1026 O O . ILE A 1 124 ? 7.684 -17.828 -14.127 1.00 66.88 124 ILE A O 1
ATOM 1030 N N . ARG A 1 125 ? 8.135 -15.613 -14.192 1.00 62.12 125 ARG A N 1
ATOM 1031 C CA . ARG A 1 125 ? 8.529 -15.535 -15.610 1.00 62.12 125 ARG A CA 1
ATOM 1032 C C . ARG A 1 125 ? 9.697 -16.467 -15.931 1.00 62.12 125 ARG A C 1
ATOM 1034 O O . ARG A 1 125 ? 9.660 -17.169 -16.938 1.00 62.12 125 ARG A O 1
ATOM 1041 N N . GLY A 1 126 ? 10.684 -16.562 -15.037 1.00 56.16 126 GLY A N 1
ATOM 1042 C CA . GLY A 1 126 ? 11.841 -17.449 -15.206 1.00 56.16 126 GLY A CA 1
ATOM 1043 C C . GLY A 1 126 ? 11.516 -18.952 -15.214 1.00 56.16 126 GLY A C 1
ATOM 1044 O O . GLY A 1 126 ? 12.348 -19.751 -15.639 1.00 56.16 126 GLY A O 1
ATOM 1045 N N . ARG A 1 127 ? 10.322 -19.366 -14.757 1.00 55.62 127 ARG A N 1
ATOM 1046 C CA . ARG A 1 127 ? 9.927 -20.787 -14.659 1.00 55.62 127 ARG A CA 1
ATOM 1047 C C . ARG A 1 127 ? 9.011 -21.264 -15.785 1.00 55.62 127 ARG A C 1
ATOM 1049 O O . ARG A 1 127 ? 8.919 -22.470 -16.006 1.00 55.62 127 ARG A O 1
ATOM 1056 N N . SER A 1 128 ? 8.353 -20.363 -16.507 1.00 48.59 128 SER A N 1
ATOM 1057 C CA . SER A 1 128 ? 7.617 -20.685 -17.729 1.00 48.59 128 SER A CA 1
ATOM 1058 C C . SER A 1 128 ? 7.291 -19.385 -18.456 1.00 48.59 128 SER A C 1
ATOM 1060 O O . SER A 1 128 ? 6.575 -18.548 -17.916 1.00 48.59 128 SER A O 1
ATOM 1062 N N . ALA A 1 129 ? 7.789 -19.227 -19.684 1.00 42.88 129 ALA A N 1
ATOM 1063 C CA . ALA A 1 129 ? 7.460 -18.125 -20.593 1.00 42.88 129 ALA A CA 1
ATOM 1064 C C . ALA A 1 129 ? 6.035 -18.258 -21.175 1.00 42.88 129 ALA A C 1
ATOM 1066 O O . ALA A 1 129 ? 5.808 -18.031 -22.360 1.00 42.88 129 ALA A O 1
ATOM 1067 N N . ILE A 1 130 ? 5.089 -18.704 -20.350 1.00 44.72 130 ILE A N 1
ATOM 1068 C CA . ILE A 1 130 ? 3.665 -18.696 -20.647 1.00 44.72 130 ILE A CA 1
ATOM 1069 C C . ILE A 1 130 ? 3.100 -17.633 -19.724 1.00 44.72 130 ILE A C 1
ATOM 1071 O O . ILE A 1 130 ? 3.212 -17.748 -18.505 1.00 44.72 130 ILE A O 1
ATOM 1075 N N . GLU A 1 131 ? 2.589 -16.579 -20.344 1.00 46.44 131 GLU A N 1
ATOM 1076 C CA . GLU A 1 131 ? 1.934 -15.416 -19.760 1.00 46.44 131 GLU A CA 1
ATOM 1077 C C . GLU A 1 131 ? 0.981 -15.835 -18.634 1.00 46.44 131 GLU A C 1
ATOM 1079 O O . GLU A 1 131 ? -0.188 -16.145 -18.846 1.00 46.44 131 GLU A O 1
ATOM 1084 N N . TYR A 1 132 ? 1.481 -15.866 -17.401 1.00 50.44 132 TYR A N 1
ATOM 1085 C CA . TYR A 1 132 ? 0.602 -15.795 -16.253 1.00 50.44 132 T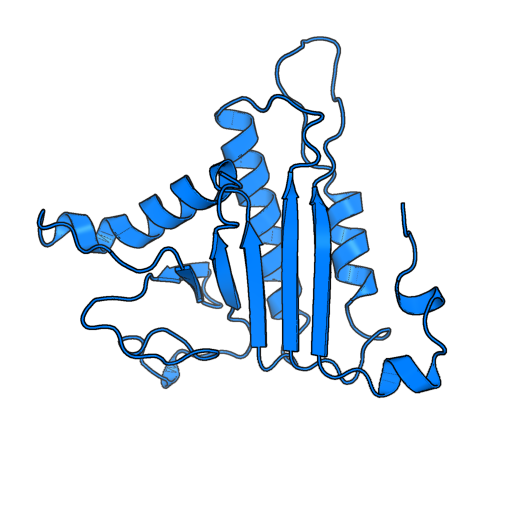YR A CA 1
ATOM 1086 C C . TYR A 1 132 ? 0.176 -14.336 -16.177 1.00 50.44 132 TYR A C 1
ATOM 1088 O O . TYR A 1 132 ? 0.879 -13.509 -15.597 1.00 50.44 132 TYR A O 1
ATOM 1096 N N . GLU A 1 133 ? -0.958 -14.021 -16.802 1.00 55.66 133 GLU A N 1
ATOM 1097 C CA . GLU A 1 133 ? -1.750 -12.844 -16.461 1.00 55.66 133 GLU A CA 1
ATOM 1098 C C . GLU A 1 133 ? -2.140 -12.981 -14.982 1.00 55.66 133 GLU A C 1
ATOM 1100 O O . GLU A 1 133 ? -3.193 -13.509 -14.623 1.00 55.66 133 GLU A O 1
ATOM 1105 N N . SER A 1 134 ? -1.233 -12.610 -14.076 1.00 61.59 134 SER A N 1
ATOM 1106 C CA . SER A 1 134 ? -1.618 -12.368 -12.697 1.00 61.59 134 SER A CA 1
ATOM 1107 C C . SER A 1 134 ? -2.462 -11.103 -12.653 1.00 61.59 134 SER A C 1
ATOM 1109 O O . SER A 1 134 ? -2.291 -10.182 -13.451 1.00 61.59 134 SER A O 1
ATOM 1111 N N . TYR A 1 135 ? -3.392 -11.052 -11.706 1.00 73.25 135 TYR A N 1
ATOM 1112 C CA . TYR A 1 135 ? -4.088 -9.806 -11.411 1.00 73.25 135 TYR A CA 1
ATOM 1113 C C . TYR A 1 135 ? -3.046 -8.736 -11.092 1.00 73.25 135 TYR A C 1
ATOM 1115 O O . TYR A 1 135 ? -2.041 -9.036 -10.442 1.00 73.25 135 TYR A O 1
ATOM 1123 N N . ARG A 1 136 ? -3.298 -7.499 -11.531 1.00 82.25 136 ARG A N 1
ATOM 1124 C CA . ARG A 1 136 ? -2.427 -6.335 -11.310 1.00 82.25 136 ARG A CA 1
ATOM 1125 C C . ARG A 1 136 ? -2.497 -5.867 -9.853 1.00 82.25 136 ARG A C 1
ATOM 1127 O O . ARG A 1 136 ? -2.991 -4.795 -9.522 1.00 82.25 136 ARG A O 1
ATOM 1134 N N . GLN A 1 137 ? -2.073 -6.759 -8.964 1.00 88.06 137 GLN A N 1
ATOM 1135 C CA . GLN A 1 137 ? -2.081 -6.638 -7.516 1.00 88.06 137 GLN A CA 1
ATOM 1136 C C . GLN A 1 137 ? -0.855 -7.363 -6.967 1.00 88.06 137 GLN A C 1
ATOM 1138 O O . GLN A 1 137 ? -0.569 -8.509 -7.329 1.00 88.06 137 GLN A O 1
ATOM 1143 N N . VAL A 1 138 ? -0.147 -6.704 -6.060 1.00 91.81 138 VAL A N 1
ATOM 1144 C CA . VAL A 1 138 ? 1.072 -7.217 -5.441 1.00 91.81 138 VAL A CA 1
ATOM 1145 C C . VAL A 1 138 ? 0.860 -7.269 -3.936 1.00 91.81 138 VAL A C 1
ATOM 1147 O O . VAL A 1 138 ? 0.473 -6.288 -3.309 1.00 91.81 138 VAL A O 1
ATOM 1150 N N . TRP A 1 139 ? 1.120 -8.420 -3.337 1.00 92.56 139 TRP A N 1
ATOM 1151 C CA . TRP A 1 139 ? 1.194 -8.564 -1.893 1.00 92.56 139 TRP A CA 1
ATOM 1152 C C . TRP A 1 139 ? 2.590 -8.191 -1.410 1.00 92.56 139 TRP A C 1
ATOM 1154 O O . TRP A 1 139 ? 3.578 -8.774 -1.863 1.00 92.56 139 TRP A O 1
ATOM 1164 N N . ARG A 1 140 ? 2.668 -7.244 -0.474 1.00 93.25 140 ARG A N 1
ATOM 1165 C CA . ARG A 1 140 ? 3.897 -6.866 0.221 1.00 93.25 140 ARG A CA 1
ATOM 1166 C C . ARG A 1 140 ? 3.947 -7.562 1.577 1.00 93.25 140 ARG A C 1
ATOM 1168 O O . ARG A 1 140 ? 3.129 -7.294 2.459 1.00 93.25 140 ARG A O 1
ATOM 1175 N N . GLY A 1 141 ? 4.918 -8.455 1.736 1.00 89.50 141 GLY A N 1
ATOM 1176 C CA . GLY A 1 141 ? 5.223 -9.107 3.003 1.00 89.50 141 GLY A CA 1
ATOM 1177 C C . GLY A 1 141 ? 6.007 -8.201 3.956 1.00 89.50 141 GLY A C 1
ATOM 1178 O O . GLY A 1 141 ? 6.737 -7.307 3.535 1.00 89.50 141 GLY A O 1
ATOM 1179 N N . SER A 1 142 ? 5.919 -8.478 5.257 1.00 85.88 142 SER A N 1
ATOM 1180 C CA . SER A 1 142 ? 6.662 -7.767 6.310 1.00 85.88 142 SER A CA 1
ATOM 1181 C C . SER A 1 142 ? 8.186 -7.911 6.204 1.00 85.88 142 SER A C 1
ATOM 1183 O O . SER A 1 142 ? 8.921 -7.139 6.812 1.00 85.88 142 SER A O 1
ATOM 1185 N N . ASP A 1 143 ? 8.655 -8.910 5.452 1.00 85.31 143 ASP A N 1
ATOM 1186 C CA . ASP A 1 143 ? 10.061 -9.141 5.116 1.00 85.31 143 ASP A CA 1
ATOM 1187 C C . ASP A 1 143 ? 10.521 -8.326 3.896 1.00 85.31 143 ASP A C 1
ATOM 1189 O O . ASP A 1 143 ? 11.666 -8.455 3.467 1.00 85.31 143 ASP A O 1
ATOM 1193 N N . GLY A 1 144 ? 9.636 -7.505 3.328 1.00 86.31 144 GLY A N 1
ATOM 1194 C CA . GLY A 1 144 ? 9.895 -6.741 2.120 1.00 86.31 144 GLY A CA 1
ATOM 1195 C C . GLY A 1 144 ? 9.869 -7.587 0.848 1.00 86.31 144 GLY A C 1
ATOM 1196 O O . GLY A 1 144 ? 10.327 -7.121 -0.192 1.00 86.31 144 GLY A O 1
ATOM 1197 N N . LYS A 1 145 ? 9.349 -8.820 0.879 1.00 88.44 145 LYS A N 1
ATOM 1198 C CA . LYS A 1 145 ? 9.131 -9.586 -0.352 1.00 88.44 145 LYS A CA 1
ATOM 1199 C C . LYS A 1 145 ? 7.833 -9.179 -1.022 1.00 88.44 145 LYS A C 1
ATOM 1201 O O . LYS A 1 145 ? 6.835 -8.874 -0.367 1.00 88.44 145 LYS A O 1
ATOM 1206 N N . MET A 1 146 ? 7.856 -9.205 -2.346 1.00 90.31 146 MET A N 1
ATOM 1207 C CA . MET A 1 146 ? 6.693 -8.959 -3.183 1.00 90.31 146 MET A CA 1
ATOM 1208 C C . MET A 1 146 ? 6.200 -10.275 -3.772 1.00 90.31 146 MET A C 1
ATOM 1210 O O . MET A 1 146 ? 6.987 -11.151 -4.128 1.00 90.31 146 MET A O 1
ATOM 1214 N N . THR A 1 147 ? 4.887 -10.461 -3.833 1.00 88.75 147 THR A N 1
ATOM 1215 C CA . THR A 1 147 ? 4.290 -11.676 -4.392 1.00 88.75 147 THR A CA 1
ATOM 1216 C C . THR A 1 147 ? 3.000 -11.335 -5.116 1.00 88.75 147 THR A C 1
ATOM 1218 O O . THR A 1 147 ? 2.103 -10.729 -4.541 1.00 88.75 147 THR A O 1
ATOM 1221 N N . VAL A 1 148 ? 2.874 -11.748 -6.373 1.00 87.50 148 VAL A N 1
ATOM 1222 C CA . VAL A 1 148 ? 1.630 -11.587 -7.139 1.00 87.50 148 VAL A CA 1
ATOM 1223 C C . VAL A 1 148 ? 0.669 -12.747 -6.920 1.00 87.50 148 VAL A C 1
ATOM 1225 O O . VAL A 1 148 ? 1.068 -13.843 -6.524 1.00 87.50 148 VAL A O 1
ATOM 1228 N N . VAL A 1 149 ? -0.608 -12.542 -7.236 1.00 83.12 149 VAL A N 1
ATOM 1229 C CA . VAL A 1 149 ? -1.603 -13.621 -7.243 1.00 83.12 149 VAL A CA 1
ATOM 1230 C C . VAL A 1 149 ? -1.341 -14.574 -8.411 1.00 83.12 149 VAL A C 1
ATOM 1232 O O . VAL A 1 149 ? -1.406 -14.179 -9.569 1.00 83.12 149 VAL A O 1
ATOM 1235 N N . ARG A 1 150 ? -1.081 -15.851 -8.114 1.00 79.62 150 ARG A N 1
ATOM 1236 C CA . ARG A 1 150 ? -0.915 -16.904 -9.129 1.00 79.62 150 ARG A CA 1
ATOM 1237 C C . ARG A 1 150 ? -2.269 -17.451 -9.575 1.00 79.62 150 ARG A C 1
ATOM 1239 O O . ARG A 1 150 ? -3.192 -17.515 -8.769 1.00 79.62 150 ARG A O 1
ATOM 1246 N N . LEU A 1 151 ? -2.367 -17.873 -10.833 1.00 75.56 151 LEU A N 1
ATOM 1247 C CA . LEU A 1 151 ? -3.538 -18.587 -11.341 1.00 75.56 151 LEU A CA 1
ATOM 1248 C C . LEU A 1 151 ? -3.508 -20.074 -10.922 1.00 75.56 151 LEU A C 1
ATOM 1250 O O . LEU A 1 151 ? -2.419 -20.648 -10.827 1.00 75.56 151 LEU A O 1
ATOM 1254 N N . PRO A 1 152 ? -4.674 -20.719 -10.709 1.00 77.19 152 PRO A N 1
ATOM 1255 C CA . PRO A 1 152 ? -6.024 -20.155 -10.807 1.00 77.19 152 PRO A CA 1
ATOM 1256 C C . PRO A 1 152 ? -6.331 -19.168 -9.673 1.00 77.19 152 PRO A C 1
ATOM 1258 O O . PRO A 1 152 ? -5.858 -19.329 -8.550 1.00 77.19 152 PRO A O 1
ATOM 1261 N N . TYR A 1 153 ? -7.123 -18.137 -9.975 1.00 75.00 153 TYR A N 1
ATOM 1262 C CA . TYR A 1 153 ? -7.519 -17.143 -8.982 1.00 75.00 153 TYR A CA 1
ATOM 1263 C C . TYR A 1 153 ? -8.298 -17.785 -7.839 1.00 75.00 153 TYR A C 1
ATOM 1265 O O . TYR A 1 153 ? -9.259 -18.523 -8.059 1.00 75.00 153 TYR A O 1
ATOM 1273 N N . VAL A 1 154 ? -7.914 -17.432 -6.619 1.00 81.44 154 VAL A N 1
ATOM 1274 C CA . VAL A 1 154 ? -8.703 -17.689 -5.419 1.00 81.44 154 VAL A CA 1
ATOM 1275 C C . VAL A 1 154 ? -8.736 -16.380 -4.660 1.00 81.44 154 VAL A C 1
ATOM 1277 O O . VAL A 1 154 ? -7.675 -15.885 -4.262 1.00 81.44 154 VAL A O 1
ATOM 1280 N N . ASP A 1 155 ? -9.936 -15.825 -4.495 1.00 80.31 155 ASP A N 1
ATOM 1281 C CA . ASP A 1 155 ? -10.127 -14.629 -3.688 1.00 80.31 155 ASP A CA 1
ATOM 1282 C C . ASP A 1 155 ? -9.794 -14.958 -2.234 1.00 80.31 155 ASP A C 1
ATOM 1284 O O . ASP A 1 155 ? -10.424 -15.808 -1.604 1.00 80.31 155 ASP A O 1
ATOM 1288 N N . ASN A 1 156 ? -8.752 -14.309 -1.734 1.00 82.12 156 ASN A N 1
ATOM 1289 C CA . ASN A 1 156 ? -8.338 -14.399 -0.344 1.00 82.12 156 ASN A CA 1
ATOM 1290 C C . ASN A 1 156 ? -8.212 -13.006 0.276 1.00 82.12 156 ASN A C 1
ATOM 1292 O O . ASN A 1 156 ? -7.618 -12.862 1.343 1.00 82.12 156 ASN A O 1
ATOM 1296 N N . TYR A 1 157 ? -8.739 -11.977 -0.394 1.00 79.44 157 TYR A N 1
ATOM 1297 C CA . TYR A 1 157 ? -8.691 -10.606 0.079 1.00 79.44 157 TYR A CA 1
ATOM 1298 C C . TYR A 1 157 ? -9.513 -10.464 1.377 1.00 79.44 157 TYR A C 1
ATOM 1300 O O . TYR A 1 157 ? -10.599 -11.036 1.487 1.00 79.44 157 TYR A O 1
ATOM 1308 N N . PRO A 1 158 ? -9.034 -9.724 2.395 1.00 83.25 158 PRO A N 1
ATOM 1309 C CA . PRO A 1 158 ? -7.814 -8.911 2.421 1.00 83.25 158 PRO A CA 1
ATOM 1310 C C . PRO A 1 158 ? -6.535 -9.655 2.833 1.00 83.25 158 PRO A C 1
ATOM 1312 O O . PRO A 1 158 ? -5.486 -9.028 2.965 1.00 83.25 158 PRO A O 1
ATOM 1315 N N . GLY A 1 159 ? -6.603 -10.966 3.063 1.00 86.06 159 GLY A N 1
ATOM 1316 C CA . GLY A 1 159 ? -5.451 -11.805 3.389 1.00 86.06 159 GLY A CA 1
ATOM 1317 C C . GLY A 1 159 ? -4.452 -11.949 2.232 1.00 86.06 159 GLY A C 1
ATOM 1318 O O . GLY A 1 159 ? -4.686 -11.428 1.143 1.00 86.06 159 GLY A O 1
ATOM 1319 N N . PRO A 1 160 ? -3.324 -12.647 2.454 1.00 88.06 160 PRO A N 1
ATOM 1320 C CA . PRO A 1 160 ? -2.304 -12.858 1.426 1.00 88.06 160 PRO A CA 1
ATOM 1321 C C . PRO A 1 160 ? -2.839 -13.689 0.248 1.00 88.06 160 PRO A C 1
ATOM 1323 O O . PRO A 1 160 ? -3.812 -14.424 0.408 1.00 88.06 160 PRO A O 1
ATOM 1326 N N . PRO A 1 161 ? -2.163 -13.699 -0.912 1.00 87.06 161 PRO A N 1
ATOM 1327 C CA . PRO A 1 161 ? -2.427 -14.670 -1.968 1.00 87.06 161 PRO A CA 1
ATOM 1328 C C . PRO A 1 161 ? -2.495 -16.112 -1.436 1.00 87.06 161 PRO A C 1
ATOM 1330 O O . PRO A 1 161 ? -1.678 -16.517 -0.611 1.00 87.06 161 PRO A O 1
ATOM 1333 N N . HIS A 1 162 ? -3.433 -16.914 -1.946 1.00 83.50 162 HIS A N 1
ATOM 1334 C CA . HIS A 1 162 ? -3.747 -18.262 -1.437 1.00 83.50 162 HIS A CA 1
ATOM 1335 C C . HIS A 1 162 ? -2.566 -19.253 -1.401 1.00 83.50 162 HIS A C 1
ATOM 1337 O O . HIS A 1 162 ? -2.603 -20.238 -0.669 1.00 83.50 162 HIS A O 1
ATOM 1343 N N . HIS A 1 163 ? -1.530 -19.026 -2.211 1.00 82.38 163 HIS A N 1
ATOM 1344 C CA . HIS A 1 163 ? -0.339 -19.876 -2.278 1.00 82.38 163 HIS A CA 1
ATOM 1345 C C . HIS A 1 163 ? 0.743 -19.476 -1.260 1.00 82.38 163 HIS A C 1
ATOM 1347 O O . HIS A 1 163 ? 1.777 -20.138 -1.178 1.00 82.38 163 HIS A O 1
ATOM 1353 N N . ILE A 1 164 ? 0.528 -18.404 -0.492 1.00 82.25 164 ILE A N 1
ATOM 1354 C CA . ILE A 1 164 ? 1.382 -18.017 0.630 1.00 82.25 164 ILE A CA 1
ATOM 1355 C C . ILE A 1 164 ? 0.873 -18.709 1.894 1.00 82.25 164 ILE A C 1
ATOM 1357 O O . ILE A 1 164 ? -0.291 -18.585 2.273 1.00 82.25 164 ILE A O 1
ATOM 1361 N N . SER A 1 165 ? 1.767 -19.423 2.577 1.00 71.19 165 SER A N 1
ATOM 1362 C CA . SER A 1 165 ? 1.441 -20.118 3.822 1.00 71.19 165 SER A CA 1
ATOM 1363 C C . SER A 1 165 ? 1.016 -19.137 4.934 1.00 71.19 165 SER A C 1
ATOM 1365 O O . SER A 1 165 ? 1.753 -18.186 5.211 1.00 71.19 165 SER A O 1
ATOM 1367 N N . PRO A 1 166 ? -0.085 -19.408 5.666 1.00 63.47 166 PRO A N 1
ATOM 1368 C CA . PRO A 1 166 ? -0.590 -18.542 6.740 1.00 63.47 166 PRO A CA 1
ATOM 1369 C C . PRO A 1 166 ? 0.415 -18.270 7.870 1.00 63.47 166 PRO A C 1
ATOM 1371 O O . PRO A 1 166 ? 0.339 -17.244 8.536 1.00 63.47 166 PRO A O 1
ATOM 1374 N N . GLY A 1 167 ? 1.378 -19.176 8.080 1.00 57.75 167 GLY A N 1
ATOM 1375 C CA . GLY A 1 167 ? 2.408 -19.050 9.117 1.00 57.75 167 GLY A CA 1
ATOM 1376 C C . GLY A 1 167 ? 3.416 -17.914 8.900 1.00 57.75 167 GLY A C 1
ATOM 1377 O O . GLY A 1 167 ? 4.122 -17.569 9.840 1.00 57.75 167 GLY A O 1
ATOM 1378 N N . ASN A 1 168 ? 3.463 -17.317 7.702 1.00 55.41 168 ASN A N 1
ATOM 1379 C CA . ASN A 1 168 ? 4.308 -16.157 7.385 1.00 55.41 168 ASN A CA 1
ATOM 1380 C C . ASN A 1 168 ? 3.536 -14.824 7.410 1.00 55.41 168 ASN A C 1
ATOM 1382 O O . ASN A 1 168 ? 4.078 -13.782 7.039 1.00 55.41 168 ASN A O 1
ATOM 1386 N N . VAL A 1 169 ? 2.264 -14.830 7.819 1.00 58.59 169 VAL A N 1
ATOM 1387 C CA . VAL A 1 169 ? 1.417 -13.634 7.810 1.00 58.59 169 VAL A CA 1
ATOM 1388 C C . VAL A 1 169 ? 1.617 -12.860 9.110 1.00 58.59 169 VAL A C 1
ATOM 1390 O O . VAL A 1 169 ? 0.855 -12.996 10.064 1.00 58.59 169 VAL A O 1
ATOM 1393 N N . ASN A 1 170 ? 2.666 -12.041 9.156 1.00 59.72 170 ASN A N 1
ATOM 1394 C CA . ASN A 1 170 ? 2.817 -11.031 10.204 1.00 59.72 170 ASN A CA 1
ATOM 1395 C C . ASN A 1 170 ? 1.759 -9.919 10.070 1.00 59.72 170 ASN A C 1
ATOM 1397 O O . ASN A 1 170 ? 1.170 -9.714 9.012 1.00 59.72 170 ASN A O 1
ATOM 1401 N N . SER A 1 171 ? 1.552 -9.145 11.135 1.00 64.50 171 SER A N 1
ATOM 1402 C CA . SER A 1 171 ? 0.593 -8.028 11.200 1.00 64.50 171 SER A CA 1
ATOM 1403 C C . SER A 1 171 ? 0.988 -6.778 10.392 1.00 64.50 171 SER A C 1
ATOM 1405 O O . SER A 1 171 ? 0.332 -5.749 10.512 1.00 64.50 171 SER A O 1
ATOM 1407 N N . CYS A 1 172 ? 2.038 -6.857 9.569 1.00 79.81 172 CYS A N 1
ATOM 1408 C CA . CYS A 1 172 ? 2.627 -5.719 8.851 1.00 79.81 172 CYS A CA 1
ATOM 1409 C C . CYS A 1 172 ? 2.677 -5.950 7.331 1.00 79.81 172 CYS A C 1
ATOM 1411 O O . CYS A 1 172 ? 3.628 -5.541 6.670 1.00 79.81 172 CYS A O 1
ATOM 1413 N N . ASN A 1 173 ? 1.704 -6.684 6.791 1.00 90.25 173 ASN A N 1
ATOM 1414 C CA . ASN A 1 173 ? 1.589 -6.922 5.355 1.00 90.25 173 ASN A CA 1
ATOM 1415 C C . ASN A 1 173 ? 0.517 -6.014 4.750 1.00 90.25 173 ASN A C 1
ATOM 1417 O O . ASN A 1 173 ? -0.406 -5.586 5.449 1.00 90.25 173 ASN A O 1
ATOM 1421 N N . TYR A 1 174 ? 0.606 -5.761 3.449 1.00 93.69 174 TYR A N 1
ATOM 1422 C CA . TYR A 1 174 ? -0.387 -4.958 2.746 1.00 93.69 174 TYR A CA 1
ATOM 1423 C C . TYR A 1 174 ? -0.449 -5.272 1.255 1.00 93.69 174 TYR A C 1
ATOM 1425 O O . TYR A 1 174 ? 0.461 -5.865 0.676 1.00 93.69 174 TYR A O 1
ATOM 1433 N N . TRP A 1 175 ? -1.548 -4.857 0.635 1.00 94.44 175 TRP A N 1
ATOM 1434 C CA . TRP A 1 175 ? -1.729 -4.936 -0.809 1.00 94.44 175 TRP A CA 1
ATOM 1435 C C . TRP A 1 175 ? -1.251 -3.654 -1.491 1.00 94.44 175 TRP A C 1
ATOM 1437 O O . TRP A 1 175 ? -1.594 -2.554 -1.063 1.00 94.44 175 TRP A O 1
ATOM 1447 N N . ILE A 1 176 ? -0.510 -3.798 -2.581 1.00 95.31 176 ILE A N 1
ATOM 1448 C CA . ILE A 1 176 ? -0.213 -2.736 -3.538 1.00 95.31 176 ILE A CA 1
ATOM 1449 C C . ILE A 1 176 ? -1.073 -3.000 -4.771 1.00 95.31 176 ILE A C 1
ATOM 1451 O O . ILE A 1 176 ? -1.079 -4.109 -5.311 1.00 95.31 176 ILE A O 1
ATOM 1455 N N . LEU A 1 177 ? -1.828 -1.994 -5.185 1.00 94.00 177 LEU A N 1
ATOM 1456 C CA . LEU A 1 177 ? -2.784 -2.065 -6.283 1.00 94.00 177 LEU A CA 1
ATOM 1457 C C . LEU A 1 177 ? -2.403 -1.046 -7.355 1.00 94.00 177 LEU A C 1
ATOM 1459 O O . LEU A 1 177 ? -1.771 -0.035 -7.054 1.00 94.00 177 LEU A O 1
ATOM 1463 N N . GLU A 1 178 ? -2.828 -1.289 -8.586 1.00 92.38 178 GLU A N 1
ATOM 1464 C CA . GLU A 1 178 ? -2.760 -0.286 -9.642 1.00 92.38 178 GLU A CA 1
ATOM 1465 C C . GLU A 1 178 ? -4.001 0.615 -9.621 1.00 92.38 178 GLU A C 1
ATOM 1467 O O . GLU A 1 178 ? 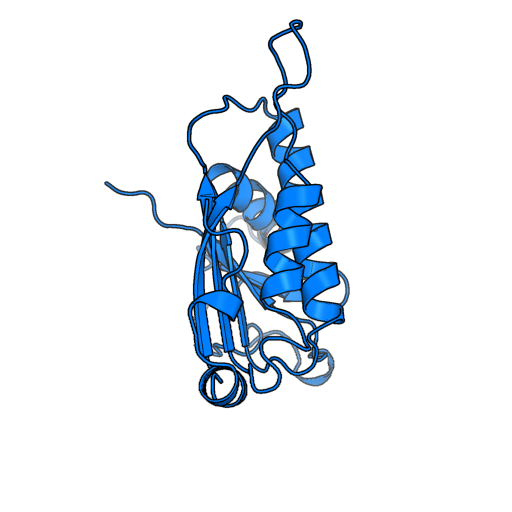-5.129 0.140 -9.453 1.00 92.38 178 GLU A O 1
ATOM 1472 N N . ILE A 1 179 ? -3.799 1.920 -9.797 1.00 90.06 179 ILE A N 1
ATOM 1473 C CA . ILE A 1 179 ? -4.870 2.858 -10.130 1.00 90.06 179 ILE A CA 1
ATOM 1474 C C . ILE A 1 179 ? -5.206 2.654 -11.611 1.00 90.06 179 ILE A C 1
ATOM 1476 O O . ILE A 1 179 ? -4.319 2.846 -12.437 1.00 90.06 179 ILE A O 1
ATOM 1480 N N . PRO A 1 180 ? -6.451 2.295 -11.966 1.00 80.06 180 PRO A N 1
ATOM 1481 C CA . PRO A 1 180 ? -6.822 2.113 -13.362 1.00 80.06 180 PRO A CA 1
ATOM 1482 C C . PRO A 1 180 ? -6.675 3.429 -14.128 1.00 80.06 180 PRO A C 1
ATOM 1484 O O . PRO A 1 180 ? -7.103 4.483 -13.643 1.00 80.06 180 PRO A O 1
ATOM 1487 N N . ASP A 1 181 ? -6.107 3.353 -15.330 1.00 68.44 181 ASP A N 1
ATOM 1488 C CA . ASP A 1 181 ? -6.075 4.483 -16.252 1.00 68.44 181 ASP A CA 1
ATOM 1489 C C . ASP A 1 181 ? -7.523 4.922 -16.549 1.00 68.44 181 ASP A C 1
ATOM 1491 O O . ASP A 1 181 ? -8.419 4.096 -16.744 1.00 68.44 181 ASP A O 1
ATOM 1495 N N . GLN A 1 182 ? -7.786 6.231 -16.504 1.00 58.75 182 GLN A N 1
ATOM 1496 C CA . GLN A 1 182 ? -9.081 6.765 -16.921 1.00 58.75 182 GLN A CA 1
ATOM 1497 C C . GLN A 1 182 ? -9.084 6.857 -18.448 1.00 58.75 182 GLN A C 1
ATOM 1499 O O . GLN A 1 182 ? -8.471 7.773 -18.994 1.00 58.75 182 GLN A O 1
ATOM 1504 N N . ASP A 1 183 ? -9.732 5.890 -19.101 1.00 42.72 183 ASP A N 1
ATOM 1505 C CA . ASP A 1 183 ? -10.057 5.930 -20.537 1.00 42.72 183 ASP A CA 1
ATOM 1506 C C . ASP A 1 183 ? -10.902 7.163 -20.920 1.00 42.72 183 ASP A C 1
ATOM 1508 O O . ASP A 1 183 ? -11.858 7.503 -20.174 1.00 42.72 183 ASP A O 1
#

Radius of gyration: 17.39 Å; chains: 1; bounding box: 35×46×40 Å

pLDDT: mean 80.35, std 13.32, range [42.72, 95.31]

Sequence (183 aa):
MLIHLYQLIPPQRLETVTSLELRWYLKTRFTSWDDTIDSLDEDHLQSVFNQISSPYFPALRNLYITLEDSSQARLSVDAIENCQEIILKHLDNFSQRTSQLKQFSCALPSVFFESIYHEATEEIRGRSAIEYESYRQVWRGSDGKMTVVRLPYVDNYPGPPHHISPGNVNSCNYWILEIPDQD

Organism: Fusarium langsethiae (NCBI:txid179993)